Protein AF-A0A8J4SYM8-F1 (afdb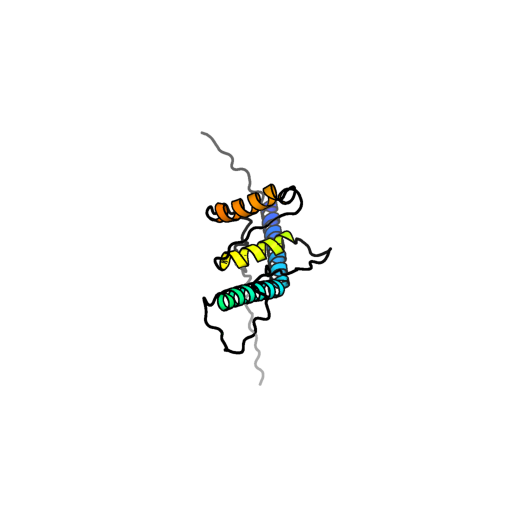_monomer_lite)

Sequence (169 aa):
MNHTATLPVNTGYNLYVDAWKSVRCGIEDELKSFSAQIFARVDAFLQSSYRNWLRHREIIPKSSPYEESRVNCQEIPTALLLAGVNTPDHSLIYSQLRSSVLGRNGYVAMVTAGSDTLSSRSLVSTIVSQFMGNNDSSETNIFTCEHSTVEFSERGDAEPLQTDTTVVS

Foldseek 3Di:
DDDPDDDDDPPVVVVVVVVVLVVVVVVLVVVCVVCVVVLVVVVVQVVVLVVLLCCVVVVDPDPDPPDDSPDPNVDDRDDDDDDDPPDPCPVSVVVVSCVVQVVVVHADADADPDQCVPDPVSVVVRRVCRRVCVVDPPPPPPDDPDPPPPPPPPPDDDDDDDDDDDDDD

Organism: NCBI:txid100268

pLDDT: mean 71.76, std 20.48, range [31.39, 94.31]

Structure (mmCIF, N/CA/C/O backbone):
data_AF-A0A8J4SYM8-F1
#
_entry.id   AF-A0A8J4SYM8-F1
#
loop_
_atom_site.group_PDB
_atom_site.id
_atom_site.type_symbol
_atom_site.label_atom_id
_atom_site.label_alt_id
_atom_site.label_comp_id
_atom_site.label_asym_id
_atom_site.label_entity_id
_atom_site.label_seq_id
_atom_site.pdbx_PDB_ins_code
_atom_site.Cartn_x
_atom_site.Cartn_y
_atom_site.Cartn_z
_atom_site.occupancy
_atom_site.B_iso_or_equiv
_atom_site.auth_seq_id
_atom_site.auth_comp_id
_atom_site.auth_asym_id
_atom_site.auth_atom_id
_atom_site.pdbx_PDB_model_num
ATOM 1 N N . MET A 1 1 ? -0.383 32.237 -48.460 1.00 38.38 1 MET A N 1
ATOM 2 C CA . MET A 1 1 ? -0.053 30.808 -48.641 1.00 38.38 1 MET A CA 1
ATOM 3 C C . MET A 1 1 ? 0.937 30.449 -47.546 1.00 38.38 1 MET A C 1
ATOM 5 O O . MET A 1 1 ? 2.097 30.810 -47.666 1.00 38.38 1 MET A O 1
ATOM 9 N N . ASN A 1 2 ? 0.471 29.859 -46.442 1.00 37.38 2 ASN A N 1
ATOM 10 C CA . ASN A 1 2 ? 1.332 29.503 -45.311 1.00 37.38 2 ASN A CA 1
ATOM 11 C C . ASN A 1 2 ? 1.608 28.001 -45.368 1.00 37.38 2 ASN A C 1
ATOM 13 O O . ASN A 1 2 ? 0.724 27.202 -45.074 1.00 37.38 2 ASN A O 1
ATOM 17 N N . HIS A 1 3 ? 2.823 27.628 -45.766 1.00 44.47 3 HIS A N 1
ATOM 18 C CA . HIS A 1 3 ? 3.320 26.267 -45.607 1.00 44.47 3 HIS A CA 1
ATOM 19 C C . HIS A 1 3 ? 3.760 26.080 -44.153 1.00 44.47 3 HIS A C 1
ATOM 21 O O . HIS A 1 3 ? 4.833 26.527 -43.757 1.00 44.47 3 HIS A O 1
ATOM 27 N N . THR A 1 4 ? 2.926 25.434 -43.341 1.00 44.97 4 THR A N 1
ATOM 28 C CA . THR A 1 4 ? 3.363 24.846 -42.072 1.00 44.97 4 THR A CA 1
ATOM 29 C C . THR A 1 4 ? 4.218 23.626 -42.393 1.00 44.97 4 THR A C 1
ATOM 31 O O . THR A 1 4 ? 3.695 22.570 -42.743 1.00 44.97 4 THR A O 1
ATOM 34 N N . ALA A 1 5 ? 5.540 23.782 -42.323 1.00 49.50 5 ALA A N 1
ATOM 35 C CA . ALA A 1 5 ? 6.468 22.664 -42.393 1.00 49.50 5 ALA A CA 1
ATOM 36 C C . ALA A 1 5 ? 6.256 21.767 -41.163 1.00 49.50 5 ALA A C 1
ATOM 38 O O . ALA A 1 5 ? 6.555 22.156 -40.035 1.00 49.50 5 ALA A O 1
ATOM 39 N N . THR A 1 6 ? 5.704 20.576 -41.374 1.00 57.09 6 THR A N 1
ATOM 40 C CA . THR A 1 6 ? 5.660 19.515 -40.367 1.00 57.09 6 THR A CA 1
ATOM 41 C C . THR A 1 6 ? 7.080 19.012 -40.126 1.00 57.09 6 THR A C 1
ATOM 43 O O . THR A 1 6 ? 7.719 18.497 -41.044 1.00 57.09 6 THR A O 1
ATOM 46 N N . LEU A 1 7 ? 7.577 19.193 -38.900 1.00 56.41 7 LEU A N 1
ATOM 47 C CA . LEU A 1 7 ? 8.857 18.649 -38.444 1.00 56.41 7 LEU A CA 1
ATOM 48 C C . LEU A 1 7 ? 8.905 17.126 -38.686 1.00 56.41 7 LEU A C 1
ATOM 50 O O . LEU A 1 7 ? 7.913 16.444 -38.417 1.00 56.41 7 LEU A O 1
ATOM 54 N N . PRO A 1 8 ? 10.030 16.577 -39.176 1.00 61.09 8 PRO A N 1
ATOM 55 C CA . PRO A 1 8 ? 10.161 15.146 -39.403 1.00 61.09 8 PRO A CA 1
ATOM 56 C C . PRO A 1 8 ? 10.121 14.394 -38.069 1.00 61.09 8 PRO A C 1
ATOM 58 O O . PRO A 1 8 ? 10.872 14.692 -37.140 1.00 61.09 8 PRO A O 1
ATOM 61 N N . VAL A 1 9 ? 9.227 13.409 -37.985 1.00 71.75 9 VAL A N 1
ATOM 62 C CA . VAL A 1 9 ? 9.117 12.485 -36.853 1.00 71.75 9 VAL A CA 1
ATOM 63 C C . VAL A 1 9 ? 10.449 11.745 -36.704 1.00 71.75 9 VAL A C 1
ATOM 65 O O . VAL A 1 9 ? 10.903 11.087 -37.638 1.00 71.75 9 VAL A O 1
ATOM 68 N N . ASN A 1 10 ? 11.103 11.872 -35.546 1.00 79.56 10 ASN A N 1
ATOM 69 C CA . ASN A 1 10 ? 12.373 11.196 -35.286 1.00 79.56 10 ASN A CA 1
ATOM 70 C C . ASN A 1 10 ? 12.116 9.706 -35.008 1.00 79.56 10 ASN A C 1
ATOM 72 O O . ASN A 1 10 ? 11.927 9.292 -33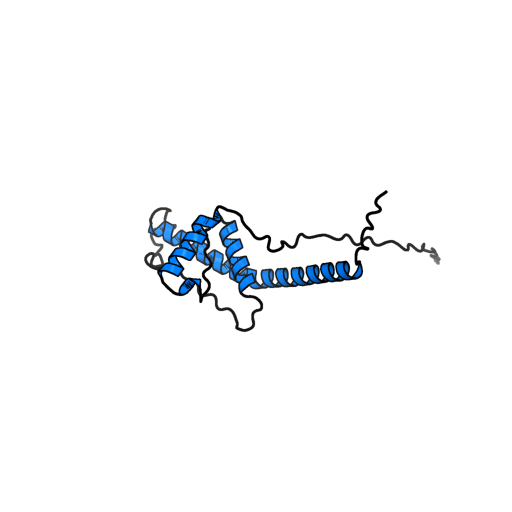.865 1.00 79.56 10 ASN A O 1
ATOM 76 N N . THR A 1 11 ? 12.095 8.904 -36.074 1.00 82.94 11 THR A N 1
ATOM 77 C CA . THR A 1 11 ? 11.816 7.461 -36.028 1.00 82.94 11 THR A CA 1
ATOM 78 C C . THR A 1 11 ? 12.752 6.710 -35.080 1.00 82.94 11 THR A C 1
ATOM 80 O O . THR A 1 11 ? 12.301 5.821 -34.366 1.00 82.94 11 THR A O 1
ATOM 83 N N . GLY A 1 12 ? 14.034 7.090 -35.011 1.00 85.94 12 GLY A N 1
ATOM 84 C CA . GLY A 1 12 ? 14.998 6.463 -34.100 1.00 85.94 12 GLY A CA 1
ATOM 85 C C . GLY A 1 12 ? 14.675 6.719 -32.627 1.00 85.94 12 GLY A C 1
ATOM 86 O O . GLY A 1 12 ? 14.749 5.806 -31.808 1.00 85.94 12 GLY A O 1
ATOM 87 N N . TYR A 1 13 ? 14.253 7.942 -32.298 1.00 90.00 13 TYR A N 1
ATOM 88 C CA . TYR A 1 13 ? 13.798 8.276 -30.949 1.00 90.00 13 TYR A CA 1
ATOM 89 C C . TYR A 1 13 ? 12.530 7.505 -30.563 1.00 90.00 13 TYR A C 1
ATOM 91 O O . TYR A 1 13 ? 12.462 6.975 -29.458 1.00 90.00 13 TYR A O 1
ATOM 99 N N . ASN A 1 14 ? 11.558 7.382 -31.470 1.00 91.12 14 ASN A N 1
ATOM 100 C CA . ASN A 1 14 ? 10.335 6.622 -31.194 1.00 91.12 14 ASN A CA 1
ATOM 101 C C . ASN A 1 14 ? 10.630 5.137 -30.945 1.00 91.12 14 ASN A C 1
ATOM 103 O O . ASN A 1 14 ? 10.161 4.591 -29.953 1.00 91.12 14 ASN A O 1
ATOM 107 N N . LEU A 1 15 ? 11.488 4.518 -31.766 1.00 91.81 15 LEU A N 1
ATOM 108 C CA . LEU A 1 15 ? 11.922 3.131 -31.559 1.00 91.81 15 LEU A CA 1
ATOM 109 C C . LEU A 1 15 ? 12.607 2.936 -30.201 1.00 91.81 15 LEU A C 1
ATOM 111 O O . LEU A 1 15 ? 12.339 1.955 -29.510 1.00 91.81 15 LEU A O 1
ATOM 115 N N . TYR A 1 16 ? 13.460 3.881 -29.794 1.00 93.62 16 TYR A N 1
ATOM 116 C CA . TYR A 1 16 ? 14.064 3.868 -28.462 1.00 93.62 16 TYR A CA 1
ATOM 117 C C . TYR A 1 16 ? 13.005 3.962 -27.355 1.00 93.62 16 TYR A C 1
ATOM 119 O O . TYR A 1 16 ? 13.046 3.184 -26.404 1.00 93.62 16 TYR A O 1
ATOM 127 N N . VAL A 1 17 ? 12.056 4.896 -27.468 1.00 93.31 17 VAL A N 1
ATOM 128 C CA . VAL A 1 17 ? 10.994 5.091 -26.471 1.00 93.31 17 VAL A CA 1
ATOM 129 C C . VAL A 1 17 ? 10.127 3.843 -26.340 1.00 93.31 17 VAL A C 1
ATOM 131 O O . VAL A 1 17 ? 9.810 3.446 -25.220 1.00 93.31 17 VAL A O 1
ATOM 134 N N . ASP A 1 18 ? 9.765 3.213 -27.452 1.00 93.38 18 ASP A N 1
ATOM 135 C CA . ASP A 1 18 ? 8.923 2.018 -27.452 1.00 93.38 18 ASP A CA 1
ATOM 136 C C . ASP A 1 18 ? 9.665 0.815 -26.861 1.00 93.38 18 ASP A C 1
ATOM 138 O O . ASP A 1 18 ? 9.130 0.131 -25.986 1.00 93.38 18 ASP A O 1
ATOM 142 N N . ALA A 1 19 ? 10.934 0.617 -27.234 1.00 93.75 19 ALA A N 1
ATOM 143 C CA . ALA A 1 19 ? 11.778 -0.412 -26.630 1.00 93.75 19 ALA A CA 1
ATOM 144 C C . ALA A 1 19 ? 11.951 -0.186 -25.119 1.00 93.75 19 ALA A C 1
ATOM 146 O O . ALA A 1 19 ? 11.811 -1.118 -24.327 1.00 93.75 19 ALA A O 1
ATOM 147 N N . TRP A 1 20 ? 12.193 1.059 -24.698 1.00 93.50 20 TRP A N 1
ATOM 148 C CA . TRP A 1 20 ? 12.327 1.410 -23.285 1.00 93.50 20 TRP A CA 1
ATOM 149 C C . TRP A 1 20 ? 11.039 1.153 -22.500 1.00 93.50 20 TRP A C 1
ATOM 151 O O . TRP A 1 20 ? 11.081 0.560 -21.421 1.00 93.50 20 TRP A O 1
ATOM 161 N N . LYS A 1 21 ? 9.882 1.550 -23.046 1.00 93.19 21 LYS A N 1
ATOM 162 C CA . LYS A 1 21 ? 8.574 1.258 -22.444 1.00 93.19 21 LYS A CA 1
ATOM 163 C C . LYS A 1 21 ? 8.361 -0.244 -22.298 1.00 93.19 21 LYS A C 1
ATOM 165 O O . LYS A 1 21 ? 7.961 -0.671 -21.223 1.00 93.19 21 LYS A O 1
ATOM 170 N N . SER A 1 22 ? 8.668 -1.027 -23.333 1.00 93.88 22 SER A N 1
ATOM 171 C CA . SER A 1 22 ? 8.528 -2.485 -23.299 1.00 93.88 22 SER A CA 1
ATOM 172 C C . SER A 1 22 ? 9.381 -3.118 -22.200 1.00 93.88 22 SER A C 1
ATOM 174 O O . SER A 1 22 ? 8.880 -3.953 -21.452 1.00 93.88 22 SER A O 1
ATOM 176 N N . VAL A 1 23 ? 10.650 -2.712 -22.072 1.00 93.38 23 VAL A N 1
ATOM 177 C CA . VAL A 1 23 ? 11.546 -3.220 -21.018 1.00 93.38 23 VAL A CA 1
ATOM 178 C C . VAL A 1 23 ? 11.023 -2.845 -19.635 1.00 93.38 23 VAL A C 1
ATOM 180 O O . VAL A 1 23 ? 10.959 -3.698 -18.753 1.00 93.38 23 VAL A O 1
ATOM 183 N N . ARG A 1 24 ? 10.603 -1.589 -19.445 1.00 88.94 24 ARG A N 1
ATOM 184 C CA . ARG A 1 24 ? 10.032 -1.130 -18.175 1.00 88.94 24 ARG A CA 1
ATOM 185 C C . ARG A 1 24 ? 8.780 -1.925 -17.798 1.00 88.94 24 ARG A C 1
ATOM 187 O O . ARG A 1 24 ? 8.702 -2.386 -16.667 1.00 88.94 24 ARG A O 1
ATOM 194 N N . CYS A 1 25 ? 7.853 -2.126 -18.738 1.00 88.12 25 CYS A N 1
ATOM 195 C CA . CYS A 1 25 ? 6.652 -2.932 -18.506 1.00 88.12 25 CYS A CA 1
ATOM 196 C C . CYS A 1 25 ? 7.013 -4.364 -18.084 1.00 88.12 25 CYS A C 1
ATOM 198 O O . CYS A 1 25 ? 6.476 -4.860 -17.100 1.00 88.12 25 CYS A O 1
ATOM 200 N N . GLY A 1 26 ? 7.981 -4.995 -18.762 1.00 88.44 26 GLY A N 1
ATOM 201 C CA . GLY A 1 26 ? 8.447 -6.336 -18.393 1.00 88.44 26 GLY A CA 1
ATOM 202 C C . GLY A 1 26 ? 8.997 -6.407 -16.964 1.00 88.44 26 GLY A C 1
ATOM 203 O O . GLY A 1 26 ? 8.646 -7.314 -16.214 1.00 88.44 26 GLY A O 1
ATOM 204 N N . ILE A 1 27 ? 9.797 -5.417 -16.555 1.00 85.62 27 ILE A N 1
ATOM 205 C CA . ILE A 1 27 ? 10.330 -5.333 -15.185 1.00 85.62 27 ILE A CA 1
ATOM 206 C C . ILE A 1 27 ? 9.200 -5.150 -14.160 1.00 85.62 27 ILE A C 1
ATOM 208 O O . ILE A 1 27 ? 9.210 -5.790 -13.108 1.00 85.62 27 ILE A O 1
ATOM 212 N N . GLU A 1 28 ? 8.226 -4.283 -14.444 1.00 84.69 28 GLU A N 1
ATOM 213 C CA . GLU A 1 28 ? 7.087 -4.031 -13.552 1.00 84.69 28 GLU A CA 1
ATOM 214 C C . GLU A 1 28 ? 6.203 -5.276 -13.381 1.00 84.69 28 GLU A C 1
ATOM 216 O O . GLU A 1 28 ? 5.785 -5.583 -12.259 1.00 84.69 28 GLU A O 1
ATOM 221 N N . ASP A 1 29 ? 5.964 -6.024 -14.460 1.00 85.19 29 ASP A N 1
ATOM 222 C CA . ASP A 1 29 ? 5.201 -7.274 -14.437 1.00 85.19 29 ASP A CA 1
ATOM 223 C C . ASP A 1 29 ? 5.930 -8.384 -13.669 1.00 85.19 29 ASP A C 1
ATOM 225 O O . ASP A 1 29 ? 5.317 -9.083 -12.853 1.00 85.19 29 ASP A O 1
ATOM 229 N N . GLU A 1 30 ? 7.246 -8.523 -13.858 1.00 83.94 30 GLU A N 1
ATOM 230 C CA . GLU A 1 30 ? 8.061 -9.458 -13.077 1.00 83.94 30 GLU A CA 1
ATOM 231 C C . GLU A 1 30 ? 8.044 -9.107 -11.588 1.00 83.94 30 GLU A C 1
ATOM 233 O O . GLU A 1 30 ? 7.842 -9.990 -10.747 1.00 83.94 30 GLU A O 1
ATOM 238 N N . LEU A 1 31 ? 8.184 -7.822 -11.245 1.00 80.25 31 LEU A N 1
ATOM 239 C CA . LEU A 1 31 ? 8.130 -7.373 -9.855 1.00 80.25 31 LEU A CA 1
ATOM 240 C C . LEU A 1 31 ? 6.749 -7.634 -9.242 1.00 80.25 31 LEU A C 1
ATOM 242 O O . LEU A 1 31 ? 6.651 -8.128 -8.117 1.00 80.25 31 LEU A O 1
ATOM 246 N N . LYS A 1 32 ? 5.675 -7.379 -9.998 1.00 81.44 32 LYS A N 1
ATOM 247 C CA . LYS A 1 32 ? 4.299 -7.673 -9.580 1.00 81.44 32 LYS A CA 1
ATOM 248 C C . LYS A 1 32 ? 4.102 -9.165 -9.326 1.00 81.44 32 LYS A C 1
ATOM 250 O O . LYS A 1 32 ? 3.509 -9.538 -8.314 1.00 81.44 32 LYS A O 1
ATOM 255 N N . SER A 1 33 ? 4.613 -10.014 -10.216 1.00 83.44 33 SER A N 1
ATOM 256 C CA . SER A 1 33 ? 4.569 -11.473 -10.074 1.00 83.44 33 SER A CA 1
ATOM 257 C C . SER A 1 33 ? 5.346 -11.940 -8.840 1.00 83.44 33 SER A C 1
ATOM 259 O O . SER A 1 33 ? 4.823 -12.698 -8.019 1.00 83.44 33 SER A O 1
ATOM 261 N N . PHE A 1 34 ? 6.557 -11.414 -8.642 1.00 82.06 34 PHE A N 1
ATOM 262 C CA . PHE A 1 34 ? 7.396 -11.714 -7.484 1.00 82.06 34 PHE A CA 1
ATOM 263 C C . PHE A 1 34 ? 6.708 -11.337 -6.162 1.00 82.06 34 PHE A C 1
ATOM 265 O O . PHE A 1 34 ? 6.676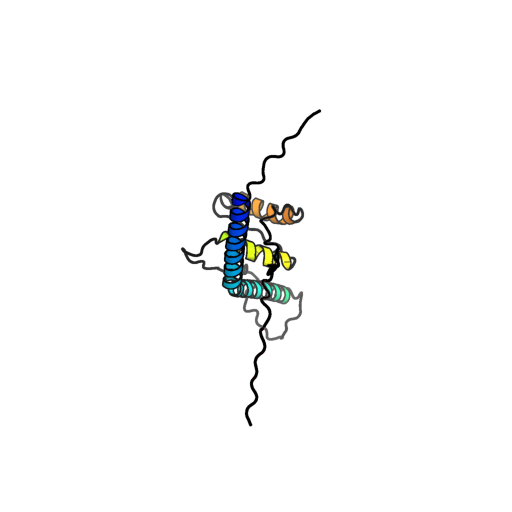 -12.128 -5.216 1.00 82.06 34 PHE A O 1
ATOM 272 N N . SER A 1 35 ? 6.104 -10.149 -6.098 1.00 81.44 35 SER A N 1
ATOM 273 C CA . SER A 1 35 ? 5.435 -9.645 -4.896 1.00 81.44 35 SER A CA 1
ATOM 274 C C . SER A 1 35 ? 4.007 -10.174 -4.703 1.00 81.44 35 SER A C 1
ATOM 276 O O . SER A 1 35 ? 3.456 -10.034 -3.608 1.00 81.44 35 SER A O 1
ATOM 278 N N . ALA A 1 36 ? 3.413 -10.848 -5.695 1.00 82.94 36 ALA A N 1
ATOM 279 C CA . ALA A 1 36 ? 2.020 -11.307 -5.657 1.00 82.94 36 ALA A CA 1
ATOM 280 C C . ALA A 1 36 ? 1.700 -12.183 -4.436 1.00 82.94 36 ALA A C 1
ATOM 282 O O . ALA A 1 36 ? 0.656 -12.020 -3.803 1.00 82.94 36 ALA A O 1
ATOM 283 N N . GLN A 1 37 ? 2.609 -13.089 -4.059 1.00 84.06 37 GLN A N 1
ATOM 284 C CA . GLN A 1 37 ? 2.407 -13.953 -2.890 1.00 84.06 37 GLN A CA 1
ATOM 285 C C . GLN A 1 37 ? 2.378 -13.160 -1.578 1.00 84.06 37 GLN A C 1
ATOM 287 O O . GLN A 1 37 ? 1.614 -13.490 -0.670 1.00 84.06 37 GLN A O 1
ATOM 292 N N . ILE A 1 38 ? 3.197 -12.112 -1.471 1.00 84.25 38 ILE A N 1
ATOM 293 C CA . ILE A 1 38 ? 3.226 -11.234 -0.297 1.00 84.25 38 ILE A CA 1
ATOM 294 C C . ILE A 1 38 ? 1.914 -10.457 -0.222 1.00 84.25 38 ILE A C 1
ATOM 296 O O . ILE A 1 38 ? 1.282 -10.441 0.834 1.00 84.25 38 ILE A O 1
ATOM 300 N N . PHE A 1 39 ? 1.454 -9.893 -1.339 1.00 83.88 39 PHE A N 1
ATOM 301 C CA . PHE A 1 39 ? 0.176 -9.181 -1.389 1.00 83.88 39 PHE A CA 1
ATOM 302 C C . PHE A 1 39 ? -1.001 -10.084 -1.033 1.00 83.88 39 PHE A C 1
ATOM 304 O O . PHE A 1 39 ? -1.828 -9.699 -0.212 1.00 83.88 39 PHE A O 1
ATOM 311 N N . ALA A 1 40 ? -1.027 -11.323 -1.531 1.00 85.81 40 ALA A N 1
ATOM 312 C CA . ALA A 1 40 ? -2.054 -12.295 -1.164 1.00 85.81 40 ALA A CA 1
ATOM 313 C C . ALA A 1 40 ? -2.076 -12.580 0.350 1.00 85.81 40 ALA A C 1
ATOM 315 O O . ALA A 1 40 ? -3.148 -12.724 0.942 1.00 85.81 40 ALA A O 1
ATOM 316 N N . ARG A 1 41 ? -0.906 -12.623 1.004 1.00 87.50 41 ARG A N 1
ATOM 317 C CA . ARG A 1 41 ? -0.811 -12.796 2.463 1.00 87.50 41 ARG A CA 1
ATOM 318 C C . ARG A 1 41 ? -1.277 -11.562 3.231 1.00 87.50 41 ARG A C 1
ATOM 320 O O . ARG A 1 41 ? -1.988 -11.721 4.222 1.00 87.50 41 ARG A O 1
ATOM 327 N N . VAL A 1 42 ? -0.906 -10.359 2.789 1.00 87.62 42 VAL A N 1
ATOM 328 C CA . VAL A 1 42 ? -1.375 -9.104 3.404 1.00 87.62 42 VAL A CA 1
ATOM 329 C C . VAL A 1 42 ? -2.893 -8.986 3.264 1.00 87.62 42 VAL A C 1
ATOM 331 O O . VAL A 1 42 ? -3.581 -8.729 4.249 1.00 87.62 42 VAL A O 1
ATOM 334 N N . ASP A 1 43 ? -3.433 -9.282 2.085 1.00 85.31 43 ASP A N 1
ATOM 335 C CA . ASP A 1 43 ? -4.874 -9.308 1.843 1.00 85.31 43 ASP A CA 1
ATOM 336 C C . ASP A 1 43 ? -5.587 -10.315 2.752 1.00 85.31 43 ASP A C 1
ATOM 338 O O . ASP A 1 43 ? -6.597 -9.986 3.376 1.00 85.31 43 ASP A O 1
ATOM 342 N N . ALA A 1 44 ? -5.065 -11.541 2.862 1.00 88.25 44 ALA A N 1
ATOM 343 C CA . ALA A 1 44 ? -5.633 -12.563 3.737 1.00 88.25 44 ALA A CA 1
ATOM 344 C C . ALA A 1 44 ? -5.623 -12.119 5.209 1.00 88.25 44 ALA A C 1
ATOM 346 O O . ALA A 1 44 ? -6.603 -12.342 5.929 1.00 88.25 44 ALA A O 1
ATOM 347 N N . PHE A 1 45 ? -4.553 -11.451 5.649 1.00 89.75 45 PHE A N 1
ATOM 348 C CA . PHE A 1 45 ? -4.460 -10.866 6.984 1.00 89.75 45 PHE A CA 1
ATOM 349 C C . PHE A 1 45 ? -5.511 -9.771 7.208 1.00 89.75 45 PHE A C 1
ATOM 351 O O . PHE A 1 45 ? -6.217 -9.814 8.219 1.00 89.75 45 PHE A O 1
ATOM 358 N N . LEU A 1 46 ? -5.664 -8.827 6.272 1.00 87.94 46 LEU A N 1
ATOM 359 C CA . LEU A 1 46 ? -6.652 -7.746 6.366 1.00 87.94 46 LEU A CA 1
ATOM 360 C C . LEU A 1 46 ? -8.078 -8.301 6.444 1.00 87.94 46 LEU A C 1
ATOM 362 O O . LEU A 1 46 ? -8.847 -7.924 7.328 1.00 87.94 46 LEU A O 1
ATOM 366 N N . GLN A 1 47 ? -8.410 -9.255 5.571 1.00 87.44 47 GLN A N 1
ATOM 367 C CA . GLN A 1 47 ? -9.729 -9.892 5.542 1.00 87.44 47 GLN A CA 1
ATOM 368 C C . GLN A 1 47 ? -10.015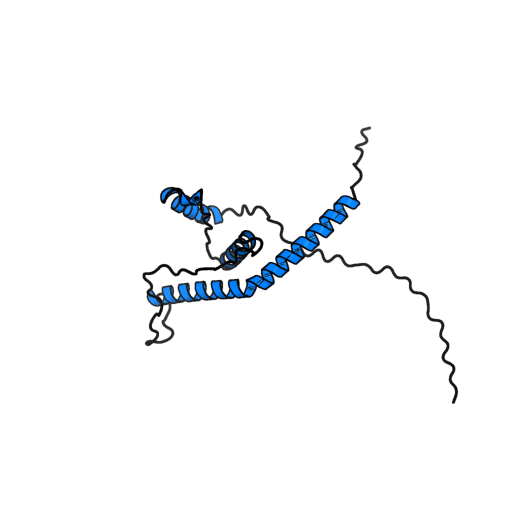 -10.669 6.829 1.00 87.44 47 GLN A C 1
ATOM 370 O O . GLN A 1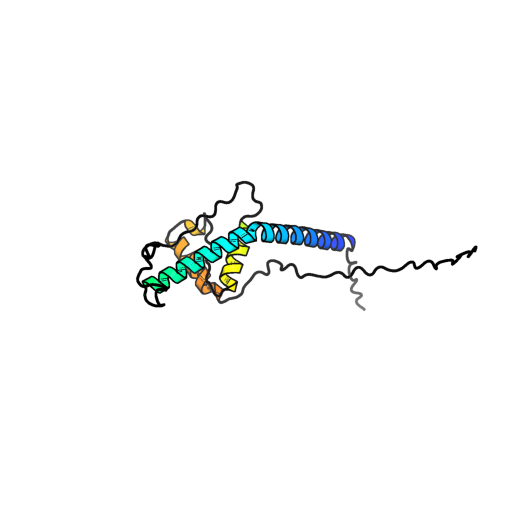 47 ? -11.101 -10.557 7.401 1.00 87.44 47 GLN A O 1
ATOM 375 N N . SER A 1 48 ? -9.035 -11.425 7.324 1.00 87.81 48 SER A N 1
ATOM 376 C CA . SER A 1 48 ? -9.176 -12.175 8.575 1.00 87.81 48 SER A CA 1
ATOM 377 C C . SER A 1 48 ? -9.362 -11.236 9.766 1.00 87.81 48 SER A C 1
ATOM 379 O O . SER A 1 48 ? -10.256 -11.448 10.584 1.00 87.81 48 SER A O 1
ATOM 381 N N . SER A 1 49 ? -8.576 -10.159 9.830 1.00 88.12 49 SER A N 1
ATOM 382 C CA . SER A 1 49 ? -8.665 -9.146 10.887 1.00 88.12 49 SER A CA 1
ATOM 383 C C . SER A 1 49 ? -10.027 -8.455 10.895 1.00 88.12 49 SER A C 1
ATOM 385 O O . SER A 1 49 ? -10.666 -8.363 11.943 1.00 88.12 49 SER A O 1
ATOM 387 N N . TYR A 1 50 ? -10.518 -8.047 9.722 1.00 86.44 50 TYR A N 1
ATOM 388 C CA . TYR A 1 50 ? -11.831 -7.419 9.586 1.00 86.44 50 TYR A CA 1
ATOM 389 C C . TYR A 1 50 ? -12.971 -8.363 9.990 1.00 86.44 50 TYR A C 1
ATOM 391 O O . TYR A 1 50 ? -13.846 -7.987 10.770 1.00 86.44 50 TYR A O 1
ATOM 399 N N . ARG A 1 51 ? -12.944 -9.624 9.537 1.00 85.69 51 ARG A N 1
ATOM 400 C CA . ARG A 1 51 ? -13.960 -10.622 9.914 1.00 85.69 51 ARG A CA 1
ATOM 401 C C . ARG A 1 51 ? -13.955 -10.923 11.409 1.00 85.69 51 ARG A C 1
ATOM 403 O O . ARG A 1 51 ? -15.024 -11.068 11.998 1.00 85.69 51 ARG A O 1
ATOM 410 N N . ASN A 1 52 ? -12.780 -10.991 12.029 1.00 84.31 52 ASN A N 1
ATOM 411 C CA . ASN A 1 52 ? -12.668 -11.180 13.474 1.00 84.31 52 ASN A CA 1
ATOM 412 C C . ASN A 1 52 ? -13.262 -9.994 14.241 1.00 84.31 52 ASN A C 1
ATOM 414 O O . ASN A 1 52 ? -14.036 -10.205 15.174 1.00 84.31 52 ASN A O 1
ATOM 418 N N . TRP A 1 53 ? -12.989 -8.764 13.796 1.00 85.12 53 TRP A N 1
ATOM 419 C CA . TRP A 1 53 ? -13.593 -7.561 14.370 1.00 85.12 53 TRP A CA 1
ATOM 420 C C . TRP A 1 53 ? -15.126 -7.573 14.261 1.00 85.12 53 TRP A C 1
ATOM 422 O O . TRP A 1 53 ? -15.812 -7.330 15.255 1.00 85.12 53 TRP A O 1
ATOM 432 N N . LEU A 1 54 ? -15.676 -7.938 13.095 1.00 86.19 54 LEU A N 1
ATOM 433 C CA . LEU A 1 54 ? -17.127 -8.055 12.897 1.00 86.19 54 LEU A CA 1
ATOM 434 C C . LEU A 1 54 ? -17.765 -9.103 13.821 1.00 86.19 54 LEU A C 1
ATOM 436 O O . LEU A 1 54 ? -18.832 -8.855 14.380 1.00 86.19 54 LEU A O 1
ATOM 440 N N . ARG A 1 55 ? -17.119 -10.264 14.001 1.00 83.94 55 ARG A N 1
ATOM 441 C CA . ARG A 1 55 ? -17.595 -11.327 14.907 1.00 83.94 55 ARG A CA 1
ATOM 442 C C . ARG A 1 55 ? -17.574 -10.886 16.363 1.00 83.94 55 ARG A C 1
ATOM 444 O O . ARG A 1 55 ? -18.499 -11.192 17.107 1.00 83.94 55 ARG A O 1
ATOM 451 N N . HIS A 1 56 ? -16.520 -10.186 16.777 1.00 81.06 56 HIS A N 1
ATOM 452 C CA . HIS A 1 56 ? -16.399 -9.687 18.144 1.00 81.06 56 HIS A CA 1
ATOM 453 C C . HIS A 1 56 ? -17.437 -8.608 18.459 1.00 81.06 56 HIS A C 1
ATOM 455 O O . HIS A 1 56 ? -17.928 -8.536 19.579 1.00 81.06 56 HIS A O 1
ATOM 461 N N . ARG A 1 57 ? -17.803 -7.796 17.463 1.00 82.94 57 ARG A N 1
ATOM 462 C CA . ARG A 1 57 ? -18.896 -6.819 17.553 1.00 82.94 57 ARG A CA 1
ATOM 463 C C . ARG A 1 57 ? -20.288 -7.434 17.381 1.00 82.94 57 ARG A C 1
ATOM 465 O O . ARG A 1 57 ? -21.252 -6.683 17.332 1.00 82.94 57 ARG A O 1
ATOM 472 N N . GLU A 1 58 ? -20.380 -8.760 17.252 1.00 82.56 58 GLU A N 1
ATOM 473 C CA . GLU A 1 58 ? -21.629 -9.506 17.034 1.00 82.56 58 GLU A CA 1
ATOM 474 C C . GLU A 1 58 ? -22.408 -9.060 15.780 1.00 82.56 58 GLU A C 1
ATOM 476 O O . GLU A 1 58 ? -23.598 -9.327 15.644 1.00 82.56 58 GLU A O 1
ATOM 481 N N . ILE A 1 59 ? -21.728 -8.415 14.825 1.00 84.62 59 ILE A N 1
ATOM 482 C CA . ILE A 1 59 ? -22.321 -7.985 13.550 1.00 84.62 59 ILE A CA 1
ATOM 483 C C . ILE A 1 59 ? -22.540 -9.197 12.639 1.00 84.62 59 ILE A C 1
ATOM 485 O O . ILE A 1 59 ? -23.518 -9.253 11.896 1.00 84.62 59 ILE A O 1
ATOM 489 N N . ILE A 1 60 ? -21.629 -10.176 12.694 1.00 83.88 60 ILE A N 1
ATOM 490 C CA . ILE A 1 60 ? -21.761 -11.450 11.982 1.00 83.88 60 ILE A CA 1
ATOM 491 C C . ILE A 1 60 ? -21.690 -12.631 12.957 1.00 83.88 60 ILE A C 1
ATOM 493 O O . ILE A 1 60 ? -20.962 -12.551 13.953 1.00 83.88 60 ILE A O 1
ATOM 497 N N . PRO A 1 61 ? -22.386 -13.748 12.668 1.00 79.12 61 PRO A N 1
ATOM 498 C CA . PRO A 1 61 ? -22.378 -14.915 13.537 1.00 79.12 61 PRO A CA 1
ATOM 499 C C . PRO A 1 61 ? -20.971 -15.487 13.706 1.00 79.12 61 PRO A C 1
ATOM 501 O O . PRO A 1 61 ? -20.186 -15.568 12.752 1.00 79.12 61 PRO A O 1
ATOM 504 N N . LYS A 1 62 ? -20.668 -15.948 14.921 1.00 75.50 62 LYS A N 1
ATOM 505 C CA . LYS A 1 62 ? -19.509 -16.813 15.143 1.00 75.50 62 LYS A CA 1
ATOM 506 C C . LYS A 1 62 ? -19.746 -18.127 14.405 1.00 75.50 62 LYS A C 1
ATOM 508 O O . LYS A 1 62 ? -20.850 -18.664 14.421 1.00 75.50 62 LYS A O 1
ATOM 513 N N . SER A 1 63 ? -18.706 -18.642 13.761 1.00 73.56 63 SER A N 1
ATOM 514 C CA . SER A 1 63 ? -18.788 -19.910 13.021 1.00 73.56 63 SER A CA 1
ATOM 515 C C . SER A 1 63 ? -18.973 -21.091 13.974 1.00 73.56 63 SER A C 1
ATOM 517 O O . SER A 1 63 ? -19.489 -22.132 13.583 1.00 73.56 63 SER A O 1
ATOM 519 N N . SER A 1 64 ? -18.542 -20.920 15.226 1.00 71.62 64 SER A N 1
ATOM 520 C CA . SER A 1 64 ? -18.688 -21.890 16.301 1.00 71.62 64 SER A CA 1
ATOM 521 C C . SER A 1 64 ? -18.866 -21.178 17.649 1.00 71.62 64 SER A C 1
ATOM 523 O O . SER A 1 64 ? -18.220 -20.153 17.886 1.00 71.62 64 SER A O 1
ATOM 525 N N . PRO A 1 65 ? -19.680 -21.722 18.572 1.00 66.50 65 PRO A N 1
ATOM 526 C CA . PRO A 1 65 ? -19.765 -21.228 19.947 1.00 66.50 65 PRO A CA 1
ATOM 527 C C . PRO A 1 65 ? -18.445 -21.366 20.732 1.00 66.50 65 PRO A C 1
ATOM 529 O O . PRO A 1 65 ? -18.281 -20.694 21.744 1.00 66.50 65 PRO A O 1
ATOM 532 N N . TYR A 1 66 ? -17.493 -22.173 20.247 1.00 63.59 66 TYR A N 1
ATOM 533 C CA . TYR A 1 66 ? -16.162 -22.368 20.845 1.00 63.59 66 TYR A CA 1
ATOM 534 C C . TYR A 1 66 ? -15.041 -21.615 20.111 1.00 63.59 66 TYR A C 1
ATOM 536 O O . TYR A 1 66 ? -13.862 -21.862 20.355 1.00 63.59 66 TYR A O 1
ATOM 544 N N . GLU A 1 67 ? -15.377 -20.728 19.170 1.00 66.75 67 GLU A N 1
ATOM 545 C CA . GLU A 1 67 ? -14.376 -19.921 18.468 1.00 66.75 67 GLU A CA 1
ATOM 546 C C . GLU A 1 67 ? -13.845 -18.833 19.421 1.00 66.75 67 GLU A C 1
ATOM 548 O O . GLU A 1 67 ? -14.419 -17.747 19.551 1.00 66.75 67 GLU A O 1
ATOM 553 N N . GLU A 1 68 ? -12.747 -19.128 20.120 1.00 58.84 68 GLU A N 1
ATOM 554 C CA . GLU A 1 68 ? -11.975 -18.107 20.826 1.00 58.84 68 GLU A CA 1
ATOM 555 C C . GLU A 1 68 ? -11.330 -17.166 19.805 1.00 58.84 68 GLU A C 1
ATOM 557 O O . GLU A 1 68 ? -10.540 -17.568 18.944 1.00 58.84 68 GLU A O 1
ATOM 562 N N . SER A 1 69 ? -11.676 -15.882 19.900 1.00 58.66 69 SER A N 1
ATOM 563 C CA . SER A 1 69 ? -11.037 -14.825 19.123 1.00 58.66 69 SER A CA 1
ATOM 564 C C . SER A 1 69 ? -9.571 -14.719 19.537 1.00 58.66 69 SER A C 1
ATOM 566 O O . SER A 1 69 ? -9.256 -14.090 20.541 1.00 58.66 69 SER A O 1
ATOM 568 N N . ARG A 1 70 ? -8.658 -15.302 18.750 1.00 58.50 70 ARG A N 1
ATOM 569 C CA . ARG A 1 70 ? -7.201 -15.168 18.960 1.00 58.50 70 ARG A CA 1
ATOM 570 C C . ARG A 1 70 ? -6.694 -13.728 18.838 1.00 58.50 70 ARG A C 1
ATOM 572 O O . ARG A 1 70 ? -5.564 -13.448 19.218 1.00 58.50 70 ARG A O 1
ATOM 579 N N . VAL A 1 71 ? -7.505 -12.834 18.278 1.00 58.53 71 VAL A N 1
ATOM 580 C CA . VAL A 1 71 ? -7.193 -11.412 18.147 1.00 58.53 71 VAL A CA 1
ATOM 581 C C . VAL A 1 71 ? -7.926 -10.668 19.256 1.00 58.53 71 VAL A C 1
ATOM 583 O O . VAL A 1 71 ? -9.161 -10.661 19.295 1.00 58.53 71 VAL A O 1
ATOM 586 N N . ASN A 1 72 ? -7.173 -10.048 20.162 1.00 58.69 72 ASN A N 1
ATOM 587 C CA . ASN A 1 72 ? -7.731 -9.107 21.119 1.00 58.69 72 ASN A CA 1
ATOM 588 C C . ASN A 1 72 ? -8.282 -7.912 20.325 1.00 58.69 72 ASN A C 1
ATOM 590 O O . ASN A 1 72 ? -7.525 -7.112 19.785 1.00 58.69 72 ASN A O 1
ATOM 594 N N . CYS A 1 73 ? -9.605 -7.805 20.192 1.00 63.50 73 CYS A N 1
ATOM 595 C CA . CYS A 1 73 ? -10.250 -6.811 19.320 1.00 63.50 73 CYS A CA 1
ATOM 596 C C . CYS A 1 73 ? -10.133 -5.360 19.825 1.00 63.50 73 CYS A C 1
ATOM 598 O O . CYS A 1 73 ? -10.753 -4.459 19.260 1.00 63.50 73 CYS A O 1
ATOM 600 N N . GLN A 1 74 ? -9.359 -5.140 20.890 1.00 71.44 74 GLN A N 1
ATOM 601 C CA . GLN A 1 74 ? -9.000 -3.826 21.418 1.00 71.44 74 GLN A CA 1
ATOM 602 C C . GLN A 1 74 ? -7.696 -3.274 20.820 1.00 71.44 74 GLN A C 1
ATOM 604 O O . GLN A 1 74 ? -7.411 -2.091 20.985 1.00 71.44 74 GLN A O 1
ATOM 609 N N . GLU A 1 75 ? -6.916 -4.097 20.117 1.00 81.19 75 GLU A N 1
ATOM 610 C CA . GLU A 1 75 ? -5.658 -3.691 19.488 1.00 81.19 75 GLU A CA 1
ATOM 611 C C . GLU A 1 75 ? -5.856 -3.370 18.003 1.00 81.19 75 GLU A C 1
ATOM 613 O O . GLU A 1 75 ? -6.727 -3.934 17.338 1.00 81.19 75 GLU A O 1
ATOM 618 N N . ILE A 1 76 ? -5.033 -2.464 17.468 1.00 85.69 76 ILE A N 1
ATOM 619 C CA . ILE A 1 76 ? -5.014 -2.152 16.035 1.00 85.69 76 ILE A CA 1
ATOM 620 C C . ILE A 1 76 ? -4.285 -3.295 15.311 1.00 85.69 76 ILE A C 1
ATOM 622 O O . ILE A 1 76 ? -3.080 -3.466 15.533 1.00 85.69 76 ILE A O 1
ATOM 626 N N . PRO A 1 77 ? -4.955 -4.067 14.429 1.00 87.25 77 PRO A N 1
ATOM 627 C CA . PRO A 1 77 ? -4.299 -5.132 13.682 1.00 87.25 77 PRO A CA 1
ATOM 628 C C . PRO A 1 77 ? -3.172 -4.547 12.833 1.00 87.25 77 PRO A C 1
ATOM 630 O O . PRO A 1 77 ? -3.412 -3.728 11.947 1.00 87.25 77 PRO A O 1
ATOM 633 N N . THR A 1 78 ? -1.940 -4.959 13.117 1.00 89.69 78 THR A N 1
ATOM 634 C CA . THR A 1 78 ? -0.742 -4.399 12.490 1.00 89.69 78 THR A CA 1
ATOM 635 C C . THR A 1 78 ? 0.043 -5.511 11.810 1.00 89.69 78 THR A C 1
ATOM 637 O O . THR A 1 78 ? 0.342 -6.532 12.425 1.00 89.69 78 THR A O 1
ATOM 640 N N . ALA A 1 79 ? 0.388 -5.308 10.539 1.00 88.69 79 ALA A N 1
ATOM 641 C CA . ALA A 1 79 ? 1.287 -6.178 9.794 1.00 88.69 79 ALA A CA 1
ATOM 642 C C . ALA A 1 79 ? 2.614 -5.451 9.556 1.00 88.69 79 ALA A C 1
ATOM 644 O O . ALA A 1 79 ? 2.627 -4.307 9.105 1.00 88.69 79 ALA A O 1
ATOM 645 N N . LEU A 1 80 ? 3.727 -6.125 9.844 1.00 87.31 80 LEU A N 1
ATOM 646 C CA . LEU A 1 80 ? 5.068 -5.629 9.555 1.00 87.31 80 LEU A CA 1
ATOM 647 C C . LEU A 1 80 ? 5.570 -6.273 8.262 1.00 87.31 80 LEU A C 1
ATOM 649 O O . LEU A 1 80 ? 5.777 -7.486 8.214 1.00 87.31 80 LEU A O 1
ATOM 653 N N . LEU A 1 81 ? 5.778 -5.462 7.225 1.00 84.62 81 LEU A N 1
ATOM 654 C CA . LEU A 1 81 ? 6.407 -5.904 5.986 1.00 84.62 81 LEU A CA 1
ATOM 655 C C . LEU A 1 81 ? 7.906 -5.600 6.041 1.00 84.62 81 LEU A C 1
ATOM 657 O O . LEU A 1 81 ? 8.315 -4.442 6.035 1.00 84.62 81 LEU A O 1
ATOM 661 N N . LEU A 1 82 ? 8.725 -6.648 6.097 1.00 81.44 82 LEU A N 1
ATOM 662 C CA . LEU A 1 82 ? 10.179 -6.521 6.047 1.00 81.44 82 LEU A CA 1
ATOM 663 C C . LEU A 1 82 ? 10.634 -6.527 4.585 1.00 81.44 82 LEU A C 1
ATOM 665 O O . LEU A 1 82 ? 10.647 -7.575 3.941 1.00 81.44 82 LEU A O 1
ATOM 669 N N . ALA A 1 83 ? 11.000 -5.356 4.069 1.00 74.69 83 ALA A N 1
ATOM 670 C CA . ALA A 1 83 ? 11.605 -5.217 2.749 1.00 74.69 83 ALA A CA 1
ATOM 671 C C . ALA A 1 83 ? 13.139 -5.212 2.867 1.00 74.69 83 ALA A C 1
ATOM 673 O O . ALA A 1 83 ? 13.705 -4.592 3.769 1.00 74.69 83 ALA A O 1
ATOM 674 N N . GLY A 1 84 ? 13.826 -5.928 1.973 1.00 71.50 84 GLY A N 1
ATOM 675 C CA . GLY A 1 84 ? 15.289 -5.972 1.962 1.00 71.50 84 GLY A CA 1
ATOM 676 C C . GLY A 1 84 ? 15.895 -4.638 1.512 1.00 71.50 84 GLY A C 1
ATOM 677 O O . GLY A 1 84 ? 15.328 -3.957 0.662 1.00 71.50 84 GLY A O 1
ATOM 678 N N . VAL A 1 85 ? 17.088 -4.298 2.008 1.00 65.94 85 VAL A N 1
ATOM 679 C CA . VAL A 1 85 ? 17.825 -3.065 1.640 1.00 65.94 85 VAL A CA 1
ATOM 680 C C . VAL A 1 85 ? 18.112 -2.920 0.138 1.00 65.94 85 VAL A C 1
ATOM 682 O O . VAL A 1 85 ? 18.300 -1.807 -0.335 1.00 65.94 85 VAL A O 1
ATOM 685 N N . ASN A 1 86 ? 18.087 -4.027 -0.611 1.00 62.19 86 ASN A N 1
ATOM 686 C CA . ASN A 1 86 ? 18.367 -4.072 -2.050 1.00 62.19 86 ASN A CA 1
ATOM 687 C C . ASN A 1 86 ? 17.132 -4.388 -2.909 1.00 62.19 86 ASN A C 1
ATOM 689 O O . ASN A 1 86 ? 17.289 -4.757 -4.070 1.00 62.19 86 ASN A O 1
ATOM 693 N N . THR A 1 87 ? 15.913 -4.319 -2.361 1.00 56.78 87 THR A N 1
ATOM 694 C CA . THR A 1 87 ? 14.723 -4.494 -3.212 1.00 56.78 87 THR A CA 1
ATOM 695 C C . THR A 1 87 ? 14.506 -3.213 -4.017 1.00 56.78 87 THR A C 1
ATOM 697 O O . THR A 1 87 ? 14.331 -2.157 -3.404 1.00 56.78 87 THR A O 1
ATOM 700 N N . PRO A 1 88 ? 14.578 -3.264 -5.362 1.00 54.28 88 PRO A N 1
ATOM 701 C CA . PRO A 1 88 ? 14.341 -2.085 -6.174 1.00 54.28 88 PRO A CA 1
ATOM 702 C C . PRO A 1 88 ? 12.893 -1.635 -5.967 1.00 54.28 88 PRO A C 1
ATOM 704 O O . PRO A 1 88 ? 11.971 -2.444 -5.967 1.00 54.28 88 PRO A O 1
ATOM 707 N N . ASP A 1 89 ? 12.735 -0.335 -5.748 1.00 66.38 89 ASP A N 1
ATOM 708 C CA . ASP A 1 89 ? 11.462 0.378 -5.769 1.00 66.38 89 ASP A CA 1
ATOM 709 C C . ASP A 1 89 ? 10.364 -0.130 -4.807 1.00 66.38 89 ASP A C 1
ATOM 711 O O . ASP A 1 89 ? 9.316 -0.651 -5.196 1.00 66.38 89 ASP A O 1
ATOM 715 N N . HIS A 1 90 ? 10.557 0.106 -3.503 1.00 76.69 90 HIS A N 1
ATOM 716 C CA . HIS A 1 90 ? 9.496 -0.111 -2.506 1.00 76.69 90 HIS A CA 1
ATOM 717 C C . HIS A 1 90 ? 8.248 0.729 -2.794 1.00 76.69 90 HIS A C 1
ATOM 719 O O . HIS A 1 90 ? 7.155 0.352 -2.375 1.00 76.69 90 HIS A O 1
ATOM 725 N N . SER A 1 91 ? 8.391 1.851 -3.507 1.00 78.56 91 SER A N 1
ATOM 726 C CA . SER A 1 91 ? 7.260 2.717 -3.834 1.00 78.56 91 SER A CA 1
ATOM 727 C C . SER A 1 91 ? 6.288 2.026 -4.790 1.00 78.56 91 SER A C 1
ATOM 729 O O . SER A 1 91 ? 5.078 2.101 -4.572 1.00 78.56 91 SER A O 1
ATOM 731 N N . LEU A 1 92 ? 6.803 1.252 -5.752 1.00 77.94 92 LEU A N 1
ATOM 732 C CA . LEU A 1 92 ? 5.999 0.413 -6.639 1.00 77.94 92 LEU A CA 1
ATOM 733 C C . LEU A 1 92 ? 5.292 -0.722 -5.879 1.00 77.94 92 LEU A C 1
ATOM 735 O O . LEU A 1 92 ? 4.118 -0.999 -6.112 1.00 77.94 92 LEU A O 1
ATOM 739 N N . ILE A 1 93 ? 5.959 -1.340 -4.903 1.00 81.00 93 ILE A N 1
ATOM 740 C CA . ILE A 1 93 ? 5.345 -2.385 -4.063 1.00 81.00 93 ILE A CA 1
ATOM 741 C C . ILE A 1 93 ? 4.187 -1.806 -3.232 1.00 81.00 93 ILE A C 1
ATOM 743 O O . ILE A 1 93 ? 3.099 -2.387 -3.176 1.00 81.00 93 ILE A O 1
ATOM 747 N N . TYR A 1 94 ? 4.386 -0.647 -2.597 1.00 84.62 94 TYR A N 1
ATOM 748 C CA . TYR A 1 94 ? 3.339 -0.001 -1.800 1.00 84.62 94 TYR A CA 1
ATOM 749 C C . TYR A 1 94 ? 2.198 0.553 -2.663 1.00 84.62 94 TYR A C 1
ATOM 751 O O . TYR A 1 94 ? 1.042 0.495 -2.238 1.00 84.62 94 TYR A O 1
ATOM 759 N N . SER A 1 95 ? 2.479 1.039 -3.877 1.00 83.94 95 SER A N 1
ATOM 760 C CA . SER A 1 95 ? 1.440 1.493 -4.809 1.00 83.94 95 SER A CA 1
ATOM 761 C C . SER A 1 95 ? 0.578 0.329 -5.309 1.00 83.94 95 SER A C 1
ATOM 763 O O . SER A 1 95 ? -0.650 0.448 -5.361 1.00 83.94 95 SER A O 1
ATOM 765 N N . GLN A 1 96 ? 1.184 -0.831 -5.577 1.00 81.69 96 GLN A N 1
ATOM 766 C CA . GLN A 1 96 ? 0.465 -2.057 -5.923 1.00 81.69 96 GLN A CA 1
ATOM 767 C C . GLN A 1 96 ? -0.408 -2.545 -4.759 1.00 81.69 96 GLN A C 1
ATOM 769 O O . GLN A 1 96 ? -1.582 -2.865 -4.966 1.00 81.69 96 GLN A O 1
ATOM 774 N N . LEU A 1 97 ? 0.107 -2.522 -3.524 1.00 83.88 97 LEU A N 1
ATOM 775 C CA . LEU A 1 97 ? -0.680 -2.868 -2.337 1.00 83.88 97 LEU A CA 1
ATOM 776 C C . LEU A 1 97 ? -1.864 -1.909 -2.140 1.00 83.88 97 LEU A C 1
ATOM 778 O O . LEU A 1 97 ? -2.990 -2.358 -1.923 1.00 83.88 97 LEU A O 1
ATOM 782 N N . ARG A 1 98 ? -1.631 -0.596 -2.267 1.00 86.69 98 ARG A N 1
ATOM 783 C CA . ARG A 1 98 ? -2.687 0.426 -2.215 1.00 86.69 98 ARG A CA 1
ATOM 784 C C . ARG A 1 98 ? -3.776 0.133 -3.245 1.00 86.69 98 ARG A C 1
ATOM 786 O O . ARG A 1 98 ? -4.953 0.126 -2.891 1.00 86.69 98 ARG A O 1
ATOM 793 N N . SER A 1 99 ? -3.385 -0.149 -4.486 1.00 84.19 99 SER A N 1
ATOM 794 C CA . SER A 1 99 ? -4.311 -0.452 -5.583 1.00 84.19 99 SER A CA 1
ATOM 795 C C . SER A 1 99 ? -5.138 -1.713 -5.309 1.00 84.19 99 SER A C 1
ATOM 797 O O . SER A 1 99 ? -6.342 -1.712 -5.551 1.00 84.19 99 SER A O 1
ATOM 799 N N . SER A 1 100 ? -4.534 -2.761 -4.732 1.00 81.56 100 SER A N 1
ATOM 800 C CA . SER A 1 100 ? -5.250 -3.992 -4.351 1.00 81.56 100 SER A CA 1
ATOM 801 C C . SER A 1 100 ? -6.365 -3.725 -3.333 1.00 81.56 100 SER A C 1
ATOM 803 O O . SER A 1 100 ? -7.482 -4.227 -3.472 1.00 81.56 100 SER A O 1
ATOM 805 N N . VAL A 1 101 ? -6.088 -2.894 -2.323 1.00 82.19 101 VAL A N 1
ATOM 806 C CA . VAL A 1 101 ? -7.076 -2.569 -1.284 1.00 82.19 101 VAL A CA 1
ATOM 807 C C . VAL A 1 101 ? -8.178 -1.657 -1.830 1.00 82.19 101 VAL A C 1
ATOM 809 O O . VAL A 1 101 ? -9.354 -1.902 -1.552 1.00 82.19 101 VAL A O 1
ATOM 812 N N . LEU A 1 102 ? -7.826 -0.650 -2.639 1.00 83.06 102 LEU A N 1
ATOM 813 C CA . LEU A 1 102 ? -8.802 0.233 -3.293 1.00 83.06 102 LEU A CA 1
ATOM 814 C C . LEU A 1 102 ? -9.740 -0.551 -4.221 1.00 83.06 102 LEU A C 1
ATOM 816 O O . LEU A 1 102 ? -10.953 -0.367 -4.161 1.00 83.06 102 LEU A O 1
ATOM 820 N N . GLY A 1 103 ? -9.207 -1.498 -5.001 1.00 77.56 103 GLY A N 1
ATOM 821 C CA . GLY A 1 103 ? -9.993 -2.351 -5.901 1.00 77.56 103 GLY A CA 1
ATOM 822 C C . GLY A 1 103 ? -11.031 -3.241 -5.201 1.00 77.56 103 GLY A C 1
ATOM 823 O O . GLY A 1 103 ? -11.906 -3.799 -5.857 1.00 77.56 103 GLY A O 1
ATOM 824 N N . ARG A 1 104 ? -10.970 -3.367 -3.870 1.00 74.81 104 ARG A N 1
ATOM 825 C CA . ARG A 1 104 ? -11.946 -4.098 -3.041 1.00 74.81 104 ARG A CA 1
ATOM 826 C C . ARG A 1 104 ? -12.870 -3.170 -2.248 1.00 74.81 104 ARG A C 1
ATOM 828 O O . ARG A 1 104 ? -13.432 -3.600 -1.242 1.00 74.81 104 ARG A O 1
ATOM 835 N N . ASN A 1 105 ? -13.019 -1.916 -2.679 1.00 71.81 105 ASN A N 1
ATOM 836 C CA . ASN A 1 105 ? -13.760 -0.856 -1.983 1.00 71.81 105 ASN A CA 1
ATOM 837 C C . ASN A 1 105 ? -13.216 -0.548 -0.574 1.00 71.81 105 ASN A C 1
ATOM 839 O O . ASN A 1 105 ? -13.953 -0.094 0.302 1.00 71.81 105 ASN A O 1
ATOM 843 N N . GLY A 1 106 ? -11.935 -0.829 -0.329 1.00 81.12 106 GLY A N 1
ATOM 844 C CA . GLY A 1 106 ? -11.252 -0.397 0.883 1.00 81.12 106 GLY A CA 1
ATOM 845 C C . GLY A 1 106 ? -10.784 1.053 0.774 1.00 81.12 106 GLY A C 1
ATOM 846 O O . GLY A 1 106 ? -10.660 1.603 -0.316 1.00 81.12 106 GLY A O 1
ATOM 847 N N . TYR A 1 107 ? -10.461 1.659 1.914 1.00 88.00 107 TYR A N 1
ATOM 848 C CA . TYR A 1 107 ? -9.824 2.972 1.973 1.00 88.00 107 TYR A CA 1
ATOM 849 C C . TYR A 1 107 ? -8.396 2.814 2.484 1.00 88.00 107 TYR A C 1
ATOM 851 O O . TYR A 1 107 ? -8.164 2.159 3.500 1.00 88.00 107 TYR A O 1
ATOM 859 N N . VAL A 1 108 ? -7.438 3.430 1.792 1.00 89.75 108 VAL A N 1
ATOM 860 C CA . VAL A 1 108 ? -6.022 3.421 2.178 1.00 89.75 108 VAL A CA 1
ATOM 861 C C . VAL A 1 108 ? -5.489 4.840 2.206 1.00 89.75 108 VAL A C 1
ATOM 863 O O . VAL A 1 108 ? -5.684 5.592 1.252 1.00 89.75 108 VAL A O 1
ATOM 866 N N . ALA A 1 109 ? -4.781 5.160 3.286 1.00 90.62 109 ALA A N 1
ATOM 867 C CA . ALA A 1 109 ? -3.927 6.330 3.388 1.00 90.62 109 ALA A CA 1
ATOM 868 C C . ALA A 1 109 ? -2.466 5.869 3.453 1.00 90.62 109 ALA A C 1
ATOM 870 O O . ALA A 1 109 ? -2.136 4.915 4.160 1.00 90.62 109 ALA A O 1
ATOM 871 N N . MET A 1 110 ? -1.597 6.547 2.711 1.00 89.00 110 MET A N 1
ATOM 872 C CA . MET A 1 110 ? -0.159 6.310 2.685 1.00 89.00 110 MET A CA 1
ATOM 873 C C . MET A 1 110 ? 0.539 7.469 3.390 1.00 89.00 110 MET A C 1
ATOM 875 O O . MET A 1 110 ? 0.390 8.622 2.993 1.00 89.00 110 MET A O 1
ATOM 879 N N . VAL A 1 111 ? 1.286 7.161 4.445 1.00 89.88 111 VAL A N 1
ATOM 880 C CA . VAL A 1 111 ? 2.013 8.154 5.241 1.00 89.88 111 VAL A CA 1
ATOM 881 C C . VAL A 1 111 ? 3.499 7.974 4.990 1.00 89.88 111 VAL A C 1
ATOM 883 O O . VAL A 1 111 ? 4.026 6.878 5.188 1.00 89.88 111 VAL A O 1
ATOM 886 N N . THR A 1 112 ? 4.176 9.047 4.590 1.00 85.75 112 THR A N 1
ATOM 887 C CA . THR A 1 112 ? 5.626 9.029 4.383 1.00 85.75 112 THR A CA 1
ATOM 888 C C . THR A 1 112 ? 6.326 9.636 5.591 1.00 85.75 112 THR A C 1
ATOM 890 O O . THR A 1 112 ? 5.991 10.733 6.040 1.00 85.75 112 THR A O 1
ATOM 893 N N . ALA A 1 113 ? 7.318 8.929 6.134 1.00 85.50 113 ALA A N 1
ATOM 894 C CA . ALA A 1 113 ? 8.140 9.469 7.211 1.00 85.50 113 ALA A CA 1
ATOM 895 C C . ALA A 1 113 ? 8.878 10.732 6.736 1.00 85.50 113 ALA A C 1
ATOM 897 O O . ALA A 1 113 ? 9.435 10.763 5.641 1.00 85.50 113 ALA A O 1
ATOM 898 N N . GLY A 1 114 ? 8.885 11.772 7.568 1.00 86.38 114 GLY A N 1
ATOM 899 C CA . GLY A 1 114 ? 9.409 13.086 7.204 1.00 86.38 114 GLY A CA 1
ATOM 900 C C . GLY A 1 114 ? 8.308 14.128 7.306 1.00 86.38 114 GLY A C 1
ATOM 901 O O . GLY A 1 114 ? 7.843 14.394 8.412 1.00 86.38 114 GLY A O 1
ATOM 902 N N . SER A 1 115 ? 7.889 14.700 6.173 1.00 79.31 115 SER A N 1
ATOM 903 C CA . SER A 1 115 ? 6.910 15.797 6.115 1.00 79.31 115 SER A CA 1
ATOM 904 C C . SER A 1 115 ? 5.588 15.468 6.810 1.00 79.31 115 SER A C 1
ATOM 906 O O . SER A 1 115 ? 5.077 16.285 7.578 1.00 79.31 115 SER A O 1
ATOM 908 N N . ASP A 1 116 ? 5.057 14.262 6.603 1.00 84.69 116 ASP A N 1
ATOM 909 C CA . ASP A 1 116 ? 3.733 13.892 7.114 1.00 84.69 116 ASP A CA 1
ATOM 910 C C . ASP A 1 116 ? 3.765 13.633 8.623 1.00 84.69 116 ASP A C 1
ATOM 912 O O . ASP A 1 116 ? 2.764 13.801 9.313 1.00 84.69 116 ASP A O 1
ATOM 916 N N . THR A 1 117 ? 4.931 13.272 9.161 1.00 89.00 117 THR A N 1
ATOM 917 C CA . THR A 1 117 ? 5.102 12.830 10.549 1.00 89.00 117 THR A CA 1
ATOM 918 C C . THR A 1 117 ? 5.766 13.875 11.451 1.00 89.00 117 THR A C 1
ATOM 920 O O . THR A 1 117 ? 6.094 13.557 12.590 1.00 89.00 117 THR A O 1
ATOM 923 N N . LEU A 1 118 ? 5.959 15.120 10.986 1.00 91.31 118 LEU A N 1
ATOM 924 C CA . LEU A 1 118 ? 6.589 16.202 11.770 1.00 91.31 118 LEU A CA 1
ATOM 925 C C . LEU A 1 118 ? 5.837 16.535 13.069 1.00 91.31 118 LEU A C 1
ATOM 927 O O . LEU A 1 118 ? 6.423 17.031 14.028 1.00 91.31 118 LEU A O 1
ATOM 931 N N . SER A 1 119 ? 4.527 16.294 13.102 1.00 93.69 119 SER A N 1
ATOM 932 C CA . SER A 1 119 ? 3.700 16.420 14.301 1.00 93.69 119 SER A CA 1
ATOM 933 C C . SER A 1 119 ? 2.493 15.491 14.213 1.00 93.69 119 SER A C 1
ATOM 935 O O . SER A 1 119 ? 2.067 15.118 13.119 1.00 93.69 119 SER A O 1
ATOM 937 N N . SER A 1 120 ? 1.884 15.175 15.359 1.00 93.56 120 SER A N 1
ATOM 938 C CA . SER A 1 120 ? 0.619 14.427 15.404 1.00 93.56 120 SER A CA 1
ATOM 939 C C . SER A 1 120 ? -0.490 15.122 14.610 1.00 93.56 120 SER A C 1
ATOM 941 O O . SER A 1 120 ? -1.276 14.462 13.936 1.00 93.56 120 SER A O 1
ATOM 943 N N . ARG A 1 121 ? -0.519 16.462 14.626 1.00 93.50 121 ARG A N 1
ATOM 944 C CA . ARG A 1 121 ? -1.453 17.259 13.824 1.00 93.50 121 ARG A CA 1
ATOM 945 C C . ARG A 1 121 ? -1.232 17.054 12.327 1.00 93.50 121 ARG A C 1
ATOM 947 O O . ARG A 1 121 ? -2.210 16.874 11.610 1.00 93.50 121 ARG A O 1
ATOM 954 N N . SER A 1 122 ? 0.022 17.084 11.873 1.00 91.38 122 SER A N 1
ATOM 955 C CA . SER A 1 122 ? 0.372 16.851 10.465 1.00 91.38 122 SER A CA 1
ATOM 956 C C . SER A 1 122 ? -0.069 15.458 10.024 1.00 91.38 122 SER A C 1
ATOM 958 O O . SER A 1 122 ? -0.803 15.329 9.051 1.00 91.38 122 SER A O 1
ATOM 960 N N . LEU A 1 123 ? 0.253 14.437 10.826 1.00 94.31 123 LEU A N 1
ATOM 961 C CA . LEU A 1 123 ? -0.095 13.045 10.550 1.00 94.31 123 LEU A CA 1
ATOM 962 C C . LEU A 1 123 ? -1.606 12.854 10.387 1.00 94.31 123 LEU A C 1
ATOM 964 O O . LEU A 1 123 ? -2.067 12.307 9.387 1.00 94.31 123 LEU A O 1
ATOM 968 N N . VAL A 1 124 ? -2.381 13.326 11.367 1.00 94.31 124 VAL A N 1
ATOM 969 C CA . VAL A 1 124 ? -3.842 13.191 11.349 1.00 94.31 124 VAL A CA 1
ATOM 970 C C . VAL A 1 124 ? -4.443 13.980 10.188 1.00 94.31 124 VAL A C 1
ATOM 972 O O . VAL A 1 124 ? -5.312 13.459 9.493 1.00 94.31 124 VAL A O 1
ATOM 975 N N . SER A 1 125 ? -3.964 15.205 9.943 1.00 92.75 125 SER A N 1
ATOM 976 C CA . SER A 1 125 ? -4.430 16.026 8.822 1.00 92.75 125 SER A CA 1
ATOM 977 C C . SER A 1 125 ? -4.196 15.321 7.489 1.00 92.75 125 SER A C 1
ATOM 979 O O . SER A 1 125 ? -5.123 15.223 6.692 1.00 92.75 125 SER A O 1
ATOM 981 N N . THR A 1 126 ? -2.997 14.780 7.265 1.00 91.75 126 THR A N 1
ATOM 982 C CA . THR A 1 126 ? -2.649 14.070 6.031 1.00 91.75 126 THR A CA 1
ATOM 983 C C . THR A 1 126 ? -3.526 12.836 5.822 1.00 91.75 126 THR A C 1
ATOM 985 O O . THR A 1 126 ? -4.069 12.655 4.734 1.00 91.75 126 THR A O 1
ATOM 988 N N . ILE A 1 127 ? -3.721 12.012 6.858 1.00 92.81 127 ILE A N 1
ATOM 989 C CA . ILE A 1 127 ? -4.562 10.807 6.769 1.00 92.81 127 ILE A CA 1
ATOM 990 C C . ILE A 1 127 ? -6.010 11.176 6.418 1.00 92.81 127 ILE A C 1
ATOM 992 O O . ILE A 1 127 ? -6.592 10.600 5.499 1.00 92.81 127 ILE A O 1
ATOM 996 N N . VAL A 1 128 ? -6.590 12.153 7.122 1.00 92.56 128 VAL A N 1
ATOM 997 C CA . VAL A 1 128 ? -7.976 12.584 6.883 1.00 92.56 128 VAL A CA 1
ATOM 998 C C . VAL A 1 128 ? -8.127 13.173 5.482 1.00 92.56 128 VAL A C 1
ATOM 1000 O O . VAL A 1 128 ? -9.069 12.815 4.778 1.00 92.56 128 VAL A O 1
ATOM 1003 N N . SER A 1 129 ? -7.194 14.020 5.044 1.00 91.06 129 SER A N 1
ATOM 1004 C CA . SER A 1 129 ? -7.213 14.593 3.696 1.00 91.06 129 SER A CA 1
ATOM 1005 C C . SER A 1 129 ? -7.164 13.521 2.608 1.00 91.06 129 SER A C 1
ATOM 1007 O O . SER A 1 129 ? -7.878 13.654 1.620 1.00 91.06 129 SER A O 1
ATOM 1009 N N . GLN A 1 130 ? -6.397 12.442 2.788 1.00 90.62 130 GLN A N 1
ATOM 1010 C CA . GLN A 1 130 ? -6.361 11.341 1.818 1.00 90.62 130 GLN A CA 1
ATOM 1011 C C . GLN A 1 130 ? -7.681 10.563 1.760 1.00 90.62 130 GLN A C 1
ATOM 1013 O O . GLN A 1 130 ? -8.148 10.232 0.674 1.00 90.62 130 GLN A O 1
ATOM 1018 N N . PHE A 1 131 ? -8.331 10.312 2.899 1.00 89.56 131 PHE A N 1
ATOM 1019 C CA . PHE A 1 131 ? -9.631 9.632 2.900 1.00 89.56 131 PHE A CA 1
ATOM 1020 C C . PHE A 1 131 ? -10.763 10.491 2.334 1.00 89.56 131 PHE A C 1
ATOM 1022 O O . PHE A 1 131 ? -11.648 9.957 1.673 1.00 89.56 131 PHE A O 1
ATOM 1029 N N . MET A 1 132 ? -10.724 11.805 2.560 1.00 87.88 132 MET A N 1
ATOM 1030 C CA . MET A 1 132 ? -11.721 12.736 2.021 1.00 87.88 132 MET A CA 1
ATOM 1031 C C . MET A 1 132 ? -11.484 13.044 0.536 1.00 87.88 132 MET A C 1
ATOM 1033 O O . MET A 1 132 ? -12.439 13.190 -0.219 1.00 87.88 132 MET A O 1
ATOM 1037 N N . GLY A 1 133 ? -10.217 13.121 0.116 1.00 74.38 133 GLY A N 1
ATOM 1038 C CA . GLY A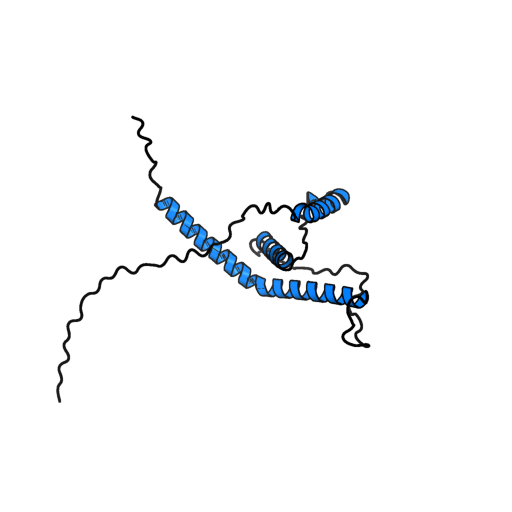 1 133 ? -9.810 13.403 -1.262 1.00 74.38 133 GLY A CA 1
ATOM 1039 C C . GLY A 1 133 ? -9.899 12.203 -2.207 1.00 74.38 133 GLY A C 1
ATOM 1040 O O . GLY A 1 133 ? -9.938 12.398 -3.413 1.00 74.38 133 GLY A O 1
ATOM 1041 N N . ASN A 1 134 ? -10.009 10.972 -1.693 1.00 57.34 134 ASN A N 1
ATOM 1042 C CA . ASN A 1 134 ? -10.201 9.765 -2.513 1.00 57.34 134 ASN A CA 1
ATOM 1043 C C . ASN A 1 134 ? -11.558 9.714 -3.263 1.00 57.34 134 ASN A C 1
ATOM 1045 O O . ASN A 1 134 ? -11.801 8.744 -3.977 1.00 57.34 134 ASN A O 1
ATOM 1049 N N . ASN A 1 135 ? -12.427 10.726 -3.126 1.00 48.09 135 ASN A N 1
ATOM 1050 C CA . ASN A 1 135 ? -13.616 10.899 -3.973 1.00 48.09 135 ASN A CA 1
ATOM 1051 C C . ASN A 1 135 ? -13.341 11.685 -5.265 1.00 48.09 135 ASN A C 1
ATOM 1053 O O . ASN A 1 135 ? -14.157 11.623 -6.181 1.00 48.09 135 ASN A O 1
ATOM 1057 N N . ASP A 1 136 ? -12.199 12.370 -5.362 1.00 42.91 136 ASP A N 1
ATOM 1058 C CA . ASP A 1 136 ? -11.759 13.015 -6.591 1.00 42.91 136 ASP A CA 1
ATOM 1059 C C . ASP A 1 136 ? -10.632 12.173 -7.178 1.00 42.91 136 ASP A C 1
ATOM 1061 O O . ASP A 1 136 ? -9.473 12.255 -6.769 1.00 42.91 136 ASP A O 1
ATOM 1065 N N . SER A 1 137 ? -10.992 11.334 -8.147 1.00 42.94 137 SER A N 1
ATOM 1066 C CA . SER A 1 137 ? -10.092 10.606 -9.037 1.00 42.94 137 SER A CA 1
ATOM 1067 C C . SER A 1 137 ? -9.226 11.583 -9.842 1.00 42.94 137 SER A C 1
ATOM 1069 O O . SER A 1 137 ? -9.408 11.776 -11.040 1.00 42.94 137 SER A O 1
ATOM 1071 N N . SER A 1 138 ? -8.276 12.220 -9.170 1.00 38.19 138 SER A N 1
ATOM 1072 C CA . SER A 1 138 ? -7.083 12.794 -9.773 1.00 38.19 138 SER A CA 1
ATOM 1073 C C . SER A 1 138 ? -5.980 11.760 -9.616 1.00 38.19 138 SER A C 1
ATOM 1075 O O . SER A 1 138 ? -4.967 11.984 -8.956 1.00 38.19 138 SER A O 1
ATOM 1077 N N . GLU A 1 139 ? -6.212 10.585 -10.199 1.00 42.38 139 GLU A N 1
ATOM 1078 C CA . GLU A 1 139 ? -5.108 9.744 -10.616 1.00 42.38 139 GLU A CA 1
ATOM 1079 C C . GLU A 1 139 ? -4.329 10.580 -11.631 1.00 42.38 139 GLU A C 1
ATOM 1081 O O . GLU A 1 139 ? -4.733 10.763 -12.780 1.00 42.38 139 GLU A O 1
ATOM 1086 N N . THR A 1 140 ? -3.188 11.123 -11.214 1.00 34.84 140 THR A N 1
ATOM 1087 C CA . THR A 1 140 ? -2.075 11.205 -12.145 1.00 34.84 140 THR A CA 1
ATOM 1088 C C . THR A 1 140 ? -1.944 9.801 -12.715 1.00 34.84 140 THR A C 1
ATOM 1090 O O . THR A 1 140 ? -1.536 8.893 -11.997 1.00 34.84 140 THR A O 1
ATOM 1093 N N . ASN A 1 141 ? -2.384 9.628 -13.965 1.00 38.59 141 ASN A N 1
ATOM 1094 C CA . ASN A 1 141 ? -2.154 8.450 -14.788 1.00 38.59 141 ASN A CA 1
ATOM 1095 C C . ASN A 1 141 ? -0.663 8.113 -14.715 1.00 38.59 141 ASN A C 1
ATOM 1097 O O . ASN A 1 141 ? 0.144 8.616 -15.499 1.00 38.59 141 ASN A O 1
ATOM 1101 N N . ILE A 1 142 ? -0.271 7.278 -13.757 1.00 39.34 142 ILE A N 1
ATOM 1102 C CA . ILE A 1 142 ? 1.022 6.619 -13.790 1.00 39.34 142 ILE A CA 1
ATOM 1103 C C . ILE A 1 142 ? 0.787 5.404 -14.675 1.00 39.34 142 ILE A C 1
ATOM 1105 O O . ILE A 1 142 ? 0.488 4.319 -14.197 1.00 39.34 142 ILE A O 1
ATOM 1109 N N . PHE A 1 143 ? 0.812 5.686 -15.980 1.00 42.31 143 PHE A N 1
ATOM 1110 C CA . PHE A 1 143 ? 1.095 4.768 -17.076 1.00 42.31 143 PHE A CA 1
ATOM 1111 C C . PHE A 1 143 ? 0.687 3.317 -16.814 1.00 42.31 143 PHE A C 1
ATOM 1113 O O . PHE A 1 143 ? 1.511 2.483 -16.452 1.00 42.31 143 PHE A O 1
ATOM 1120 N N . THR A 1 144 ? -0.573 2.998 -17.085 1.00 38.28 144 THR A N 1
ATOM 1121 C CA . THR A 1 144 ? -0.946 1.623 -17.397 1.00 38.28 144 THR A CA 1
ATOM 1122 C C . THR A 1 144 ? -0.138 1.169 -18.616 1.00 38.28 144 THR A C 1
ATOM 1124 O O . THR A 1 144 ? -0.122 1.836 -19.654 1.00 38.28 144 THR A O 1
ATOM 1127 N N . CYS A 1 145 ? 0.571 0.044 -18.503 1.00 41.91 145 CYS A N 1
ATOM 1128 C CA . CYS A 1 145 ? 1.068 -0.671 -19.673 1.00 41.91 145 CYS A CA 1
ATOM 1129 C C . CYS A 1 145 ? -0.147 -1.242 -20.409 1.00 41.91 145 CYS A C 1
ATOM 1131 O O . CYS A 1 145 ? -0.604 -2.349 -20.134 1.00 41.91 145 CYS A O 1
ATOM 1133 N N . GLU A 1 146 ? -0.729 -0.450 -21.307 1.00 41.28 146 GLU A N 1
ATOM 1134 C CA . GLU A 1 146 ? -1.682 -0.973 -22.273 1.00 41.28 146 GLU A CA 1
ATOM 1135 C C . GLU A 1 146 ? -0.931 -1.931 -23.195 1.00 41.28 146 GLU A C 1
ATOM 1137 O O . GLU A 1 146 ? 0.066 -1.575 -23.830 1.00 41.28 146 GLU A O 1
ATOM 1142 N N . HIS A 1 147 ? -1.398 -3.175 -23.225 1.00 39.16 147 HIS A N 1
ATOM 1143 C CA . HIS A 1 147 ? -0.856 -4.239 -24.050 1.00 39.16 147 HIS A CA 1
ATOM 1144 C C . HIS A 1 147 ? -1.105 -3.895 -25.526 1.00 39.16 147 HIS A C 1
ATOM 1146 O O . HIS A 1 147 ? -2.113 -4.280 -26.114 1.00 39.16 147 HIS A O 1
ATOM 1152 N N . SER A 1 148 ? -0.200 -3.130 -26.138 1.00 33.00 148 SER A N 1
ATOM 1153 C CA . SER A 1 148 ? -0.135 -3.030 -27.593 1.00 33.00 148 SER A CA 1
ATOM 1154 C C . SER A 1 148 ? 0.457 -4.335 -28.099 1.00 33.00 148 SER A C 1
ATOM 1156 O O . SER A 1 148 ? 1.673 -4.499 -28.178 1.00 33.00 148 SER A O 1
ATOM 1158 N N . THR A 1 149 ? -0.416 -5.293 -28.400 1.00 32.19 149 THR A N 1
ATOM 1159 C CA . THR A 1 149 ? -0.055 -6.467 -29.189 1.00 32.19 149 THR A CA 1
ATOM 1160 C C . THR A 1 149 ? 0.342 -5.963 -30.573 1.00 32.19 149 THR A C 1
ATOM 1162 O O . THR A 1 149 ? -0.503 -5.722 -31.430 1.00 32.19 149 THR A O 1
ATOM 1165 N N . VAL A 1 150 ? 1.636 -5.723 -30.773 1.00 36.31 150 VAL A N 1
ATOM 1166 C CA . VAL A 1 150 ? 2.185 -5.480 -32.104 1.00 36.31 150 VAL A CA 1
ATOM 1167 C C . VAL A 1 150 ? 2.200 -6.838 -32.796 1.00 36.31 150 VAL A C 1
ATOM 1169 O O . VAL A 1 150 ? 3.081 -7.658 -32.543 1.00 36.31 150 VAL A O 1
ATOM 1172 N N . GLU A 1 151 ? 1.188 -7.109 -33.623 1.00 34.47 151 GLU A N 1
ATOM 1173 C CA . GLU A 1 151 ? 1.228 -8.241 -34.546 1.00 34.47 151 GLU A CA 1
ATOM 1174 C C . GLU A 1 151 ? 2.412 -8.045 -35.495 1.00 34.47 151 GLU A C 1
ATOM 1176 O O . GLU A 1 151 ? 2.441 -7.145 -36.339 1.00 34.47 151 GLU A O 1
ATOM 1181 N N . PHE A 1 152 ? 3.430 -8.882 -35.318 1.00 32.09 152 PHE A N 1
ATOM 1182 C CA . PHE A 1 152 ? 4.561 -8.959 -36.222 1.00 32.09 152 PHE A CA 1
ATOM 1183 C C . PHE A 1 152 ? 4.076 -9.619 -37.518 1.00 32.09 152 PHE A C 1
ATOM 1185 O O . PHE A 1 152 ? 3.930 -10.835 -37.600 1.00 32.09 152 PHE A O 1
ATOM 1192 N N . SER A 1 153 ? 3.766 -8.802 -38.527 1.00 33.47 153 SER A N 1
ATOM 1193 C CA . SER A 1 153 ? 3.459 -9.275 -39.877 1.00 33.47 153 SER A CA 1
ATOM 1194 C C . SER A 1 153 ? 4.724 -9.876 -40.491 1.00 33.47 153 SER A C 1
ATOM 1196 O O . SER A 1 153 ? 5.546 -9.149 -41.050 1.00 33.47 153 SER A O 1
ATOM 1198 N N . GLU A 1 154 ? 4.866 -11.201 -40.431 1.00 40.16 154 GLU A N 1
ATOM 1199 C CA . GLU A 1 154 ? 5.819 -11.942 -41.260 1.00 40.16 154 GLU A CA 1
ATOM 1200 C C . GLU A 1 154 ? 5.477 -11.692 -42.739 1.00 40.16 154 GLU A C 1
ATOM 1202 O O . GLU A 1 154 ? 4.544 -12.265 -43.303 1.00 40.16 154 GLU A O 1
ATOM 1207 N N . ARG A 1 155 ? 6.194 -10.758 -43.378 1.00 34.56 155 ARG A N 1
ATOM 1208 C CA . ARG A 1 155 ? 6.198 -10.642 -44.838 1.00 34.56 155 ARG A CA 1
ATOM 1209 C C . ARG A 1 155 ? 6.972 -11.830 -45.382 1.00 34.56 155 ARG A C 1
ATOM 1211 O O . ARG A 1 155 ? 8.156 -11.975 -45.101 1.00 34.56 155 ARG A O 1
ATOM 1218 N N . GLY A 1 156 ? 6.247 -12.666 -46.114 1.00 38.00 156 GLY A N 1
ATOM 1219 C CA . GLY A 1 156 ? 6.755 -13.885 -46.707 1.00 38.00 156 GLY A CA 1
ATOM 1220 C C . GLY A 1 156 ? 7.840 -13.664 -47.748 1.00 38.00 156 GLY A C 1
ATOM 1221 O O . GLY A 1 156 ? 7.772 -12.735 -48.546 1.00 38.00 156 GLY A O 1
ATOM 1222 N N . ASP A 1 157 ? 8.736 -14.639 -47.779 1.00 34.00 157 ASP A N 1
ATOM 1223 C CA . ASP A 1 157 ? 9.390 -15.111 -48.987 1.00 34.00 157 ASP A CA 1
ATOM 1224 C C . ASP A 1 157 ? 9.056 -16.605 -49.096 1.00 34.00 157 ASP A C 1
ATOM 1226 O O . ASP A 1 157 ? 9.710 -17.473 -48.520 1.00 34.00 157 ASP A O 1
ATOM 1230 N N . ALA A 1 158 ? 7.944 -16.900 -49.770 1.00 37.47 158 ALA A N 1
ATOM 1231 C CA . ALA A 1 158 ? 7.614 -18.251 -50.194 1.00 37.47 158 ALA A CA 1
ATOM 1232 C C . ALA A 1 158 ? 8.401 -18.552 -51.477 1.00 37.47 158 ALA A C 1
ATOM 1234 O O . ALA A 1 158 ? 7.973 -18.193 -52.573 1.00 37.47 158 ALA A O 1
ATOM 1235 N N . GLU A 1 159 ? 9.551 -19.210 -51.342 1.00 38.41 159 GLU A N 1
ATOM 1236 C CA . GLU A 1 159 ? 10.170 -19.942 -52.451 1.00 38.41 159 GLU A CA 1
ATOM 1237 C C . GLU A 1 159 ? 9.398 -21.259 -52.677 1.00 38.41 159 GLU A C 1
ATOM 1239 O O . GLU A 1 159 ? 9.146 -21.997 -51.718 1.00 38.41 159 GLU A O 1
ATOM 1244 N N . PRO A 1 160 ? 8.973 -21.579 -53.913 1.00 38.53 160 PRO A N 1
ATOM 1245 C CA . PRO A 1 160 ? 8.188 -22.777 -54.176 1.00 38.53 160 PRO A CA 1
ATOM 1246 C C . PRO A 1 160 ? 9.049 -24.050 -54.178 1.00 38.53 160 PRO A C 1
ATOM 1248 O O . PRO A 1 160 ? 10.085 -24.128 -54.836 1.00 38.53 160 PRO A O 1
ATOM 1251 N N . LEU A 1 161 ? 8.545 -25.079 -53.485 1.00 31.39 161 LEU A N 1
ATOM 1252 C CA . LEU A 1 161 ? 9.015 -26.466 -53.522 1.00 31.39 161 LEU A CA 1
ATOM 1253 C C . LEU A 1 161 ? 9.182 -26.974 -54.968 1.00 31.39 161 LEU A C 1
ATOM 1255 O O . LEU A 1 161 ? 8.201 -27.087 -55.705 1.00 31.39 161 LEU A O 1
ATOM 1259 N N . GLN A 1 162 ? 10.393 -27.405 -55.328 1.00 36.03 162 GLN A N 1
ATOM 1260 C CA . GLN A 1 162 ? 10.584 -28.402 -56.381 1.00 36.03 162 GLN A CA 1
ATOM 1261 C C . GLN A 1 162 ? 10.339 -29.796 -55.797 1.00 36.03 162 GLN A C 1
ATOM 1263 O O . GLN A 1 162 ? 11.039 -30.262 -54.900 1.00 36.03 162 GLN A O 1
ATOM 1268 N N . THR A 1 163 ? 9.300 -30.446 -56.306 1.00 38.12 163 THR A N 1
ATOM 1269 C CA . THR A 1 163 ? 8.982 -31.855 -56.089 1.00 38.12 163 THR A CA 1
ATOM 1270 C C . THR A 1 163 ? 9.935 -32.738 -56.884 1.00 38.12 163 THR A C 1
ATOM 1272 O O . THR A 1 163 ? 9.949 -32.648 -58.109 1.00 38.12 163 THR A O 1
ATOM 1275 N N . ASP A 1 164 ? 10.631 -33.655 -56.216 1.00 32.41 164 ASP A N 1
ATOM 1276 C CA . ASP A 1 164 ? 11.066 -34.895 -56.854 1.00 32.41 164 ASP A CA 1
ATOM 1277 C C . ASP A 1 164 ? 11.013 -36.038 -55.832 1.00 32.41 164 ASP A C 1
ATOM 1279 O O . ASP A 1 164 ? 11.778 -36.098 -54.871 1.00 32.41 164 ASP A O 1
ATOM 1283 N N . THR A 1 165 ? 10.028 -36.921 -55.992 1.00 39.34 165 THR A N 1
ATOM 1284 C CA . THR A 1 165 ? 9.941 -38.200 -55.281 1.00 39.34 165 THR A CA 1
ATOM 1285 C C . THR A 1 165 ? 10.053 -39.285 -56.336 1.00 39.34 165 THR A C 1
ATOM 1287 O O . THR A 1 165 ? 9.082 -39.620 -57.012 1.00 39.34 165 THR A O 1
ATOM 1290 N N . THR A 1 166 ? 11.257 -39.823 -56.496 1.00 39.88 166 THR A N 1
ATOM 1291 C CA . THR A 1 166 ? 11.500 -41.042 -57.261 1.00 39.88 166 THR A CA 1
ATOM 1292 C C . THR A 1 166 ? 11.014 -42.240 -56.449 1.00 39.88 166 THR A C 1
ATOM 1294 O O . THR A 1 166 ? 11.545 -42.567 -55.391 1.00 39.88 166 THR A O 1
ATOM 1297 N N . VAL A 1 167 ? 9.974 -42.891 -56.963 1.00 39.94 167 VAL A N 1
ATOM 1298 C CA . VAL A 1 167 ? 9.530 -44.224 -56.553 1.00 39.94 167 VAL A CA 1
ATOM 1299 C C . VAL A 1 167 ? 10.482 -45.241 -57.178 1.00 39.94 167 VAL A C 1
ATOM 1301 O O . VAL A 1 167 ? 10.616 -45.274 -58.400 1.00 39.94 167 VAL A O 1
ATOM 1304 N N . VAL A 1 168 ? 11.108 -46.096 -56.369 1.00 44.53 168 VAL A N 1
ATOM 1305 C CA . VAL A 1 168 ? 11.685 -47.357 -56.851 1.00 44.53 168 VAL A CA 1
ATOM 1306 C C . VAL A 1 168 ? 11.152 -48.482 -55.972 1.00 44.53 168 VAL A C 1
ATOM 1308 O O . VAL A 1 168 ? 11.183 -48.394 -54.745 1.00 44.53 168 VAL A O 1
ATOM 1311 N N . SER A 1 169 ? 10.572 -49.463 -56.662 1.00 46.44 169 SER A N 1
ATOM 1312 C CA . SER A 1 169 ? 10.013 -50.719 -56.157 1.00 46.44 169 SER A CA 1
ATOM 1313 C C . SER A 1 169 ? 11.079 -51.699 -55.682 1.00 46.44 169 SER A C 1
ATOM 1315 O O . SER A 1 169 ? 12.220 -51.617 -56.189 1.00 46.44 169 SER A O 1
#

InterPro domains:
  IPR045667 Origin recognition complex subunit 3, N-terminal [PF07034] (9-146)

Radius of gyration: 27.75 Å; chains: 1; bounding box: 41×82×79 Å

Secondary structure (DSSP, 8-state):
-----PPPP-HHHHHHHHHHHHHHHHHHHHHHHHHHHHHHHHHHHHHHHHHHHHHHTTSS--S-TT---SS-TTS---------TT-S-HHHHHHHHHHHHHTTT-------TTGGGSSHHHHHHHHHHHHHHTTS----------------------PPP--------